Protein AF-A0A969JUG1-F1 (afdb_monomer_lite)

Sequence (103 aa):
MALIDIEAARELLIAAASGHPLESELISIDAARNRVTATPVVAPMNVPPFTASAMDATPSTVQIRHSWGLRPSLCGCRAAASLASQWRAPCNRAPPRACLPGR

Secondary structure (DSSP, 8-state):
-PPPPHHHHHHHHHHHHHTS--------GGG-TTPPPSS----SS-SSSS-B-SSSB-----------PPPP---B--TT--TTS--SS---BB-TTPBPPP-

pLDDT: mean 71.19, std 19.11, range [35.69, 95.88]

Radius of gyration: 28.35 Å; chains: 1; bounding box: 54×40×75 Å

Foldseek 3Di:
DDDDDPVVVVVVVCVVVVPDDDDDDDDDPVPCPPPDDPDDDDDPADVVNADWDQAFFFDDDPDPDPDPDDDDADAEDDAPDDPPPPPPDPHGTYHTGRGDDDD

Structure (mmCIF, N/CA/C/O backbone):
data_AF-A0A969JUG1-F1
#
_entry.id   AF-A0A969JUG1-F1
#
loop_
_atom_site.group_PDB
_atom_site.id
_atom_site.type_symbol
_atom_site.label_atom_id
_atom_site.label_alt_id
_atom_site.label_comp_id
_atom_site.label_asym_id
_atom_site.label_entity_id
_atom_site.label_seq_id
_atom_site.pdbx_PDB_ins_code
_atom_site.Cartn_x
_atom_site.Cartn_y
_atom_site.Cartn_z
_atom_site.occupancy
_atom_site.B_iso_or_equiv
_atom_site.auth_seq_id
_atom_site.auth_comp_id
_atom_site.auth_asym_id
_atom_site.auth_atom_id
_atom_site.pdbx_PDB_model_num
ATOM 1 N N . MET A 1 1 ? -28.096 12.400 35.865 1.00 47.47 1 MET A N 1
ATOM 2 C CA . MET A 1 1 ? -27.248 11.951 34.742 1.00 47.47 1 MET A CA 1
ATOM 3 C C . MET A 1 1 ? -26.647 13.174 34.078 1.00 47.47 1 MET A C 1
ATOM 5 O O . MET A 1 1 ? -27.409 14.037 33.669 1.00 47.47 1 MET A O 1
ATOM 9 N N . ALA A 1 2 ? -25.320 13.281 34.036 1.00 67.19 2 ALA A N 1
ATOM 10 C CA . ALA A 1 2 ? -2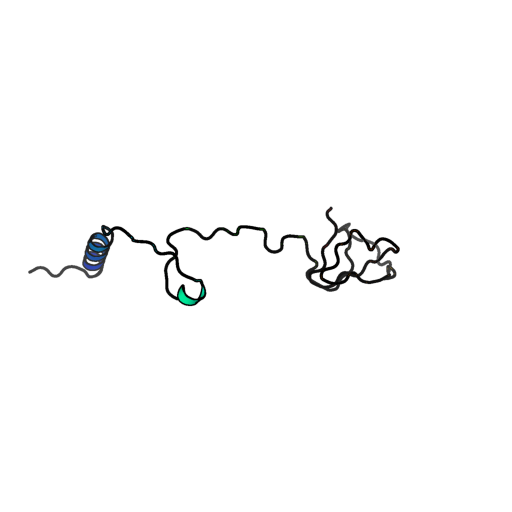4.640 14.349 33.306 1.00 67.19 2 ALA A CA 1
ATOM 11 C C . ALA A 1 2 ? -24.491 13.941 31.830 1.00 67.19 2 ALA A C 1
ATOM 13 O O . ALA A 1 2 ? -24.147 12.794 31.549 1.00 67.19 2 ALA A O 1
ATOM 14 N N . LEU A 1 3 ? -24.795 14.859 30.911 1.00 82.56 3 LEU A N 1
ATOM 15 C CA . LEU A 1 3 ? -24.582 14.683 29.473 1.00 82.56 3 LEU A CA 1
ATOM 16 C C . LEU A 1 3 ? -23.094 14.891 29.179 1.00 82.56 3 LEU A C 1
ATOM 18 O O . LEU A 1 3 ? -22.521 15.887 29.621 1.00 82.56 3 LEU A O 1
ATOM 22 N N . ILE A 1 4 ? -22.475 13.945 28.476 1.00 88.06 4 ILE A N 1
ATOM 23 C CA . ILE A 1 4 ? -21.074 14.057 28.059 1.00 88.06 4 ILE A CA 1
ATOM 24 C C . ILE A 1 4 ? -20.996 14.816 26.732 1.00 88.06 4 ILE A C 1
ATOM 26 O O . ILE A 1 4 ? -21.915 14.726 25.916 1.00 88.06 4 ILE A O 1
ATOM 30 N N . ASP A 1 5 ? -19.908 15.553 26.522 1.00 93.62 5 ASP A N 1
ATOM 31 C CA . ASP A 1 5 ? -19.640 16.213 25.244 1.00 93.62 5 ASP A CA 1
ATOM 32 C C . ASP A 1 5 ? -19.375 15.185 24.130 1.00 93.62 5 ASP A C 1
ATOM 34 O O . ASP A 1 5 ? -18.882 14.084 24.388 1.00 93.62 5 ASP A O 1
ATOM 38 N N . ILE A 1 6 ? -19.708 15.533 22.886 1.00 93.12 6 ILE A N 1
ATOM 39 C CA . ILE A 1 6 ? -19.630 14.610 21.743 1.00 93.12 6 ILE A CA 1
ATOM 40 C C . ILE A 1 6 ? -18.183 14.184 21.476 1.00 93.12 6 ILE A C 1
ATOM 42 O O . ILE A 1 6 ? -17.942 13.016 21.165 1.00 93.12 6 ILE A O 1
ATOM 46 N N . GLU A 1 7 ? -17.216 15.091 21.628 1.00 93.62 7 GLU A N 1
ATOM 47 C CA . GLU A 1 7 ? -15.809 14.753 21.402 1.00 93.62 7 GLU A CA 1
ATOM 48 C C . GLU A 1 7 ? -15.292 13.806 22.491 1.00 93.62 7 GLU A C 1
ATOM 50 O O . GLU A 1 7 ? -14.694 12.774 22.184 1.00 93.62 7 GLU A O 1
ATOM 55 N N . ALA A 1 8 ? -15.657 14.069 23.751 1.00 90.75 8 ALA A N 1
ATOM 56 C CA . ALA A 1 8 ? -15.368 13.169 24.865 1.00 90.75 8 ALA A CA 1
ATOM 57 C C . ALA A 1 8 ? -16.015 11.783 24.668 1.00 90.75 8 ALA A C 1
ATOM 59 O O . ALA A 1 8 ? -15.397 10.757 24.951 1.00 90.75 8 ALA A O 1
ATOM 60 N N . ALA A 1 9 ? -17.240 11.725 24.134 1.00 92.38 9 ALA A N 1
ATOM 61 C CA . ALA A 1 9 ? -17.902 10.466 23.795 1.00 92.38 9 ALA A CA 1
ATOM 62 C C . ALA A 1 9 ? -17.140 9.685 22.718 1.00 92.38 9 ALA A C 1
ATOM 64 O O . ALA A 1 9 ? -16.957 8.472 22.829 1.00 92.38 9 ALA A O 1
ATOM 65 N N . ARG A 1 10 ? -16.685 10.380 21.673 1.00 93.06 10 ARG A N 1
ATOM 66 C CA . ARG A 1 10 ? -15.958 9.785 20.551 1.00 93.06 10 ARG A CA 1
ATOM 67 C C . ARG A 1 10 ? -14.612 9.217 20.989 1.00 93.06 10 ARG A C 1
ATOM 69 O O . ARG A 1 10 ? -14.287 8.098 20.598 1.00 93.06 10 ARG A O 1
ATOM 76 N N . GLU A 1 11 ? -13.852 9.943 21.802 1.00 92.06 11 GLU A N 1
ATOM 77 C CA . GLU A 1 11 ? -12.566 9.464 22.321 1.00 92.06 11 GLU A CA 1
ATOM 78 C C . GLU A 1 11 ? -12.726 8.189 23.153 1.00 92.06 11 GLU A C 1
ATOM 80 O O . GLU A 1 11 ? -11.986 7.227 22.948 1.00 92.06 11 GLU A O 1
ATOM 85 N N . LEU A 1 12 ? -13.742 8.133 24.020 1.00 90.62 12 LEU A N 1
ATOM 86 C CA . LEU A 1 12 ? -14.041 6.938 24.813 1.00 90.62 12 LEU A CA 1
ATOM 87 C C . LEU A 1 12 ? -14.408 5.733 23.933 1.00 90.62 12 LEU A C 1
ATOM 89 O O . LEU A 1 12 ? -13.966 4.615 24.202 1.00 90.62 12 LEU A O 1
ATOM 93 N N . LEU A 1 13 ? -15.177 5.950 22.862 1.00 90.44 13 LEU A N 1
ATOM 94 C CA . LEU A 1 13 ? -15.547 4.891 21.919 1.00 90.44 13 LEU A CA 1
ATOM 95 C C . LEU A 1 13 ? -14.350 4.387 21.103 1.00 90.44 13 LEU A C 1
ATOM 97 O O . LEU A 1 13 ? -14.206 3.180 20.909 1.00 90.44 13 LEU A O 1
ATOM 101 N N . ILE A 1 14 ? -13.469 5.285 20.656 1.00 90.75 14 ILE A N 1
ATOM 102 C CA . ILE A 1 14 ? -12.236 4.908 19.951 1.00 90.75 14 ILE A CA 1
ATOM 103 C C . ILE A 1 14 ? -11.312 4.130 20.890 1.00 90.75 14 ILE A C 1
ATOM 105 O O . ILE A 1 14 ? -10.792 3.084 20.503 1.00 90.75 14 ILE A O 1
ATOM 109 N N . ALA A 1 15 ? -11.147 4.599 22.131 1.00 88.44 15 ALA A N 1
ATOM 110 C CA . ALA A 1 15 ? -10.335 3.921 23.134 1.00 88.44 15 ALA A CA 1
ATOM 111 C C . ALA A 1 15 ? -10.836 2.488 23.374 1.00 88.44 15 ALA A C 1
ATOM 113 O O . ALA A 1 15 ? -10.041 1.549 23.339 1.00 88.44 15 ALA A O 1
ATOM 114 N N . ALA A 1 16 ? -12.153 2.303 23.508 1.00 87.38 16 ALA A N 1
ATOM 115 C CA . ALA A 1 16 ? -12.763 0.984 23.662 1.00 87.38 16 ALA A CA 1
ATOM 116 C C . ALA A 1 16 ? -12.539 0.067 22.443 1.00 87.38 16 ALA A C 1
ATOM 118 O O . ALA A 1 16 ? -12.267 -1.120 22.612 1.00 87.38 16 ALA A O 1
ATOM 119 N N . ALA A 1 17 ? -12.614 0.605 21.222 1.00 83.00 17 ALA A N 1
ATOM 120 C CA . ALA A 1 17 ? -12.432 -0.168 19.991 1.00 83.00 17 ALA A CA 1
ATOM 121 C C . ALA A 1 17 ? -10.961 -0.519 19.699 1.00 83.00 17 ALA A C 1
ATOM 123 O O . ALA A 1 17 ? -10.673 -1.545 19.086 1.00 83.00 17 ALA A O 1
ATOM 124 N N . SER A 1 18 ? -10.020 0.318 20.141 1.00 78.81 18 SER A N 1
ATOM 125 C CA . SER A 1 18 ? -8.594 0.185 19.810 1.00 78.81 18 SER A CA 1
ATOM 126 C C . SER A 1 18 ? -7.886 -1.011 20.465 1.00 78.81 18 SER A C 1
ATOM 128 O O . SER A 1 18 ? -6.800 -1.387 20.036 1.00 78.81 18 SER A O 1
ATOM 130 N N . GLY A 1 19 ? -8.494 -1.631 21.482 1.00 75.62 19 GLY A N 1
ATOM 131 C CA . GLY A 1 19 ? -7.923 -2.769 22.211 1.00 75.62 19 GLY A CA 1
ATOM 132 C C . GLY A 1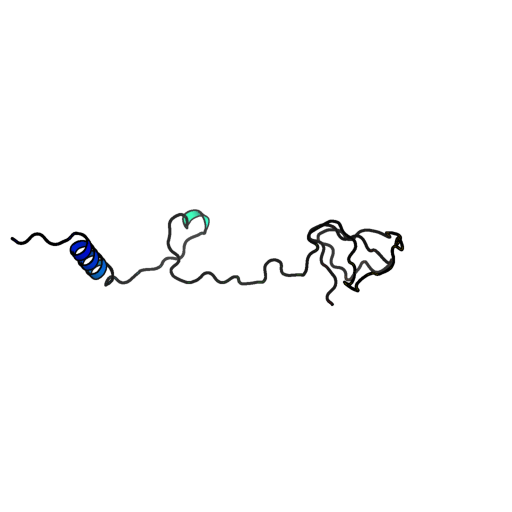 19 ? -8.144 -4.144 21.570 1.00 75.62 19 GLY A C 1
ATOM 133 O O . GLY A 1 19 ? -7.800 -5.151 22.187 1.00 75.62 19 GLY A O 1
ATOM 134 N N . HIS A 1 20 ? -8.771 -4.232 20.395 1.00 77.19 20 HIS A N 1
ATOM 135 C CA . HIS A 1 20 ? -9.063 -5.519 19.758 1.00 77.19 20 HIS A CA 1
ATOM 136 C C . HIS A 1 20 ? -7.900 -5.989 18.873 1.00 77.19 20 HIS A C 1
ATOM 138 O O . HIS A 1 20 ? -7.376 -5.192 18.090 1.00 77.19 20 HIS A O 1
ATOM 144 N N . PRO A 1 21 ? -7.487 -7.269 18.967 1.00 79.44 21 PRO A N 1
ATOM 145 C CA . PRO A 1 21 ? -6.463 -7.812 18.085 1.00 79.44 21 PRO A CA 1
ATOM 146 C C . PRO A 1 21 ? -6.947 -7.737 16.634 1.00 79.44 21 PRO A C 1
ATOM 148 O O . PRO A 1 21 ? -8.058 -8.156 16.305 1.00 79.44 21 PRO A O 1
ATOM 151 N N . LEU A 1 22 ? -6.116 -7.151 15.776 1.00 84.00 22 LEU A N 1
ATOM 152 C CA . LEU A 1 22 ? -6.398 -7.019 14.353 1.00 84.00 22 LEU A CA 1
ATOM 153 C C . LEU A 1 22 ? -5.967 -8.308 13.652 1.00 84.00 22 LEU A C 1
ATOM 155 O O . LEU A 1 22 ? -4.775 -8.578 13.516 1.00 84.00 22 LEU A O 1
ATOM 159 N N . GLU A 1 23 ? -6.942 -9.090 13.204 1.00 88.75 23 GLU A N 1
ATOM 160 C CA . GLU A 1 23 ? -6.698 -10.261 12.364 1.00 88.75 23 GLU A CA 1
ATOM 161 C C . GLU A 1 23 ? -6.371 -9.836 10.927 1.00 88.75 23 GLU A C 1
ATOM 163 O O . GLU A 1 23 ? -6.899 -8.845 10.413 1.00 88.75 23 GLU A O 1
ATOM 168 N N . SER A 1 24 ? -5.502 -10.598 10.262 1.00 92.19 24 SER A N 1
ATOM 169 C CA . SER A 1 24 ? -5.112 -10.341 8.873 1.00 92.19 24 SER A CA 1
ATOM 170 C C . SER A 1 24 ? -5.333 -11.574 8.006 1.00 92.19 24 SER A C 1
ATOM 172 O O . SER A 1 24 ? -5.099 -12.701 8.433 1.00 92.19 24 SER A O 1
ATOM 174 N N . GLU A 1 25 ? -5.780 -11.350 6.774 1.00 92.19 25 GLU A N 1
ATOM 175 C CA . GLU A 1 25 ? -6.033 -12.397 5.787 1.00 92.19 25 GLU A CA 1
ATOM 176 C C . GLU A 1 25 ? -5.340 -12.062 4.460 1.00 92.19 25 GLU A C 1
ATOM 178 O O . GLU A 1 25 ? -5.198 -10.894 4.088 1.00 92.19 25 GLU A O 1
ATOM 183 N N . LEU A 1 26 ? -4.900 -13.096 3.738 1.00 94.31 26 LEU A N 1
ATOM 184 C CA . LEU A 1 26 ? -4.364 -12.956 2.385 1.00 94.31 26 LEU A CA 1
ATOM 185 C C . LEU A 1 26 ? -5.503 -13.101 1.379 1.00 94.31 26 LEU A C 1
ATOM 187 O O . LEU A 1 26 ? -6.163 -14.136 1.319 1.00 94.31 26 LEU A O 1
ATOM 191 N N . ILE A 1 27 ? -5.709 -12.067 0.568 1.00 94.12 27 ILE A N 1
ATOM 192 C CA . ILE A 1 27 ? -6.794 -11.989 -0.413 1.00 94.12 27 ILE A CA 1
ATOM 193 C C . ILE A 1 27 ? -6.198 -11.676 -1.790 1.00 94.12 27 ILE A C 1
ATOM 195 O O . ILE A 1 27 ? -5.156 -11.025 -1.895 1.00 94.12 27 ILE A O 1
ATOM 199 N N . SER A 1 28 ? -6.862 -12.116 -2.861 1.00 95.38 28 SER A N 1
ATOM 200 C CA . SER A 1 28 ? -6.545 -11.663 -4.218 1.00 95.38 28 SER A CA 1
ATOM 201 C C . SER A 1 28 ? -6.817 -10.162 -4.398 1.00 95.38 28 SER A C 1
ATOM 203 O O . SER A 1 28 ? -7.678 -9.576 -3.740 1.00 95.38 28 SER A O 1
ATOM 205 N N . ILE A 1 29 ? -6.105 -9.532 -5.337 1.00 93.62 29 ILE A N 1
ATOM 206 C CA . ILE A 1 29 ? -6.211 -8.086 -5.608 1.00 93.62 29 ILE A CA 1
ATOM 207 C C . ILE A 1 29 ? -7.633 -7.694 -6.038 1.00 93.62 29 ILE A C 1
ATOM 209 O O . ILE A 1 29 ? -8.132 -6.644 -5.633 1.00 93.62 29 ILE A O 1
ATOM 213 N N . ASP A 1 30 ? -8.317 -8.552 -6.796 1.00 95.88 30 ASP A N 1
ATOM 214 C CA . ASP A 1 30 ? -9.670 -8.275 -7.293 1.00 95.88 30 ASP A CA 1
ATOM 215 C C . ASP A 1 30 ? -10.705 -8.159 -6.163 1.00 95.88 30 ASP A C 1
ATOM 217 O O . ASP A 1 30 ? -11.649 -7.371 -6.254 1.00 95.88 30 ASP A O 1
ATOM 221 N N . ALA A 1 31 ? -10.503 -8.896 -5.068 1.00 92.50 31 ALA A N 1
ATOM 222 C CA . ALA A 1 31 ? -11.358 -8.871 -3.883 1.00 92.50 31 ALA A CA 1
ATOM 223 C C . ALA A 1 31 ? -10.842 -7.928 -2.776 1.00 92.50 31 ALA A C 1
ATOM 225 O O . ALA A 1 31 ? -11.497 -7.769 -1.747 1.00 92.50 31 ALA A O 1
ATOM 226 N N . ALA A 1 32 ? -9.706 -7.254 -2.987 1.00 92.81 32 ALA A N 1
ATOM 227 C CA . ALA A 1 32 ? -9.102 -6.344 -2.012 1.00 92.81 32 ALA A CA 1
ATOM 228 C C . ALA A 1 32 ? -9.750 -4.941 -1.972 1.00 92.81 32 ALA A C 1
ATOM 230 O O . ALA A 1 32 ? -9.349 -4.089 -1.176 1.00 92.81 32 ALA A O 1
ATOM 231 N N . ARG A 1 33 ? -10.756 -4.664 -2.817 1.00 93.38 33 ARG A N 1
ATOM 232 C CA . ARG A 1 33 ? -11.453 -3.366 -2.841 1.00 93.38 33 ARG A CA 1
ATOM 233 C C . ARG A 1 33 ? -12.093 -3.071 -1.474 1.00 93.38 33 ARG A C 1
ATOM 235 O O . ARG A 1 33 ? -12.782 -3.917 -0.916 1.00 93.38 33 ARG A O 1
ATOM 242 N N . ASN A 1 34 ? -11.905 -1.847 -0.971 1.00 93.62 34 ASN A N 1
ATOM 243 C CA . ASN A 1 34 ? -12.391 -1.369 0.336 1.00 93.62 34 ASN A CA 1
ATOM 244 C C . ASN A 1 34 ? -11.794 -2.088 1.565 1.00 93.62 34 ASN A C 1
ATOM 246 O O . ASN A 1 34 ? -12.368 -2.014 2.651 1.00 93.62 34 ASN A O 1
ATOM 250 N N . ARG A 1 35 ? -10.650 -2.768 1.426 1.00 92.44 35 ARG A N 1
ATOM 251 C CA . ARG A 1 35 ? -9.891 -3.326 2.556 1.00 92.44 35 ARG A CA 1
ATOM 252 C C . ARG A 1 35 ? -8.706 -2.429 2.922 1.00 92.44 35 ARG A C 1
ATOM 254 O O . ARG A 1 35 ? -8.205 -1.677 2.088 1.00 92.44 35 ARG A O 1
ATOM 261 N N . VAL A 1 36 ? -8.265 -2.521 4.176 1.00 91.56 36 VAL A N 1
ATOM 262 C CA . VAL A 1 36 ? -7.088 -1.805 4.689 1.00 91.56 36 VAL A CA 1
ATOM 263 C C . VAL A 1 36 ? -5.893 -2.748 4.680 1.00 91.56 36 VAL A C 1
ATOM 265 O O . VAL A 1 36 ? -5.994 -3.901 5.092 1.00 91.56 36 VAL A O 1
ATOM 268 N N . THR A 1 37 ? -4.754 -2.261 4.199 1.00 92.94 37 THR A N 1
ATOM 269 C CA . THR A 1 37 ? -3.506 -3.023 4.183 1.00 92.94 37 THR A CA 1
ATOM 270 C C . THR A 1 37 ? -2.965 -3.184 5.599 1.00 92.94 37 THR A C 1
ATOM 272 O O . THR A 1 37 ? -2.723 -2.187 6.277 1.00 92.94 37 THR A O 1
ATOM 275 N N . ALA A 1 38 ? -2.729 -4.426 6.023 1.00 92.25 38 ALA A N 1
ATOM 276 C CA . ALA A 1 38 ? -2.125 -4.714 7.324 1.00 92.25 38 ALA A CA 1
ATOM 277 C C . ALA A 1 38 ? -0.642 -4.301 7.390 1.00 92.25 38 ALA A C 1
ATOM 279 O O . ALA A 1 38 ? -0.147 -3.906 8.442 1.00 92.25 38 ALA A O 1
ATOM 280 N N . THR A 1 39 ? 0.068 -4.370 6.261 1.00 92.06 39 THR A N 1
ATOM 281 C CA . THR A 1 39 ? 1.490 -4.028 6.137 1.00 92.06 39 THR A CA 1
ATOM 282 C C . THR A 1 39 ? 1.715 -3.030 4.999 1.00 92.06 39 THR A C 1
ATOM 284 O O . THR A 1 39 ? 0.909 -2.962 4.065 1.00 92.06 39 THR A O 1
ATOM 287 N N . PRO A 1 40 ? 2.793 -2.225 5.050 1.00 93.44 40 PRO A N 1
ATOM 288 C CA . PRO A 1 40 ? 3.117 -1.302 3.969 1.00 93.44 40 PRO A CA 1
ATOM 289 C C . PRO A 1 40 ? 3.442 -2.058 2.673 1.00 93.44 40 PRO A C 1
ATOM 291 O O . PRO A 1 40 ? 4.200 -3.028 2.674 1.00 93.44 40 PRO A O 1
ATOM 294 N N . VAL A 1 41 ? 2.899 -1.581 1.550 1.00 92.62 41 VAL A N 1
ATOM 295 C CA . VAL A 1 41 ? 3.160 -2.155 0.223 1.00 92.62 41 VAL A CA 1
ATOM 296 C C . VAL A 1 41 ? 4.482 -1.613 -0.313 1.00 92.62 41 VAL A C 1
ATOM 298 O O . VAL A 1 41 ? 4.605 -0.423 -0.600 1.00 92.62 41 VAL A O 1
ATOM 301 N N . VAL A 1 42 ? 5.470 -2.493 -0.466 1.00 93.75 42 VAL A N 1
ATOM 302 C CA . VAL A 1 42 ? 6.793 -2.158 -1.009 1.00 93.75 42 VAL A CA 1
ATOM 303 C C . VAL A 1 42 ? 6.904 -2.689 -2.434 1.00 93.75 42 VAL A C 1
ATOM 305 O O . VAL A 1 42 ? 6.613 -3.856 -2.695 1.00 93.75 42 VAL A O 1
ATOM 308 N N . ALA A 1 43 ? 7.330 -1.836 -3.367 1.00 91.69 43 ALA A N 1
ATOM 309 C CA . ALA A 1 43 ? 7.562 -2.257 -4.742 1.00 91.69 43 ALA A CA 1
ATOM 310 C C . ALA A 1 43 ? 8.767 -3.218 -4.801 1.00 91.69 43 ALA A C 1
ATOM 312 O O . ALA A 1 43 ? 9.848 -2.856 -4.334 1.00 91.69 43 ALA A O 1
ATOM 313 N N . PRO A 1 44 ? 8.631 -4.416 -5.399 1.00 92.69 44 PRO A N 1
ATOM 314 C CA . PRO A 1 44 ? 9.723 -5.389 -5.457 1.00 92.69 44 PRO A CA 1
ATOM 315 C C . PRO A 1 44 ? 10.812 -5.007 -6.470 1.00 92.69 44 PRO A C 1
ATOM 317 O O . PRO A 1 44 ? 11.881 -5.610 -6.491 1.00 92.69 44 PRO A O 1
ATOM 320 N N . MET A 1 45 ? 10.538 -4.039 -7.347 1.00 92.00 45 MET A N 1
ATOM 321 C CA . MET A 1 45 ? 11.443 -3.614 -8.407 1.00 92.00 45 MET A CA 1
ATOM 322 C C . MET A 1 45 ? 11.196 -2.160 -8.803 1.00 92.00 45 MET A C 1
ATOM 324 O O . MET A 1 45 ? 10.109 -1.620 -8.596 1.00 92.00 45 MET A O 1
ATOM 328 N N . ASN A 1 46 ? 12.196 -1.551 -9.439 1.00 88.44 46 ASN A N 1
ATOM 329 C CA . ASN A 1 46 ? 12.052 -0.230 -10.038 1.00 88.44 46 ASN A CA 1
ATOM 330 C C . ASN A 1 46 ? 11.076 -0.285 -11.218 1.00 88.44 46 ASN A C 1
ATOM 332 O O . ASN A 1 46 ? 11.185 -1.145 -12.095 1.00 88.44 46 ASN A O 1
ATOM 336 N N . VAL A 1 47 ? 10.142 0.663 -11.249 1.00 87.00 47 VAL A N 1
ATOM 337 C CA . VAL A 1 47 ? 9.178 0.826 -12.338 1.00 87.00 47 VAL A CA 1
ATOM 338 C C . VAL A 1 47 ? 9.270 2.271 -12.840 1.00 87.00 47 VAL A C 1
ATOM 340 O O . VAL A 1 47 ? 8.821 3.175 -12.137 1.00 87.00 47 VAL A O 1
ATOM 343 N N . PRO A 1 48 ? 9.839 2.520 -14.037 1.00 85.75 48 PRO A N 1
ATOM 344 C CA . PRO A 1 48 ? 10.412 1.551 -14.979 1.00 85.75 48 PRO A CA 1
ATOM 345 C C . PRO A 1 48 ? 11.764 0.965 -14.509 1.00 85.75 48 PRO A C 1
ATOM 347 O O . PRO A 1 48 ? 12.508 1.633 -13.793 1.00 85.75 48 PRO A O 1
ATOM 350 N N . PRO A 1 49 ? 12.125 -0.259 -14.942 1.00 82.12 49 PRO A N 1
ATOM 351 C CA . PRO A 1 49 ? 13.368 -0.918 -14.521 1.00 82.12 49 PRO A CA 1
ATOM 352 C C . PRO A 1 49 ? 14.629 -0.372 -15.209 1.00 82.12 49 PRO A C 1
ATOM 354 O O . PRO A 1 49 ? 15.742 -0.708 -14.815 1.00 82.12 49 PRO A O 1
ATOM 357 N N . PHE A 1 50 ? 14.472 0.454 -16.244 1.00 83.31 50 PHE A N 1
ATOM 358 C CA . PHE A 1 50 ? 15.558 1.053 -17.014 1.00 83.31 50 PHE A CA 1
ATOM 359 C C . PHE A 1 50 ? 15.236 2.507 -17.364 1.00 83.31 50 PHE A C 1
ATOM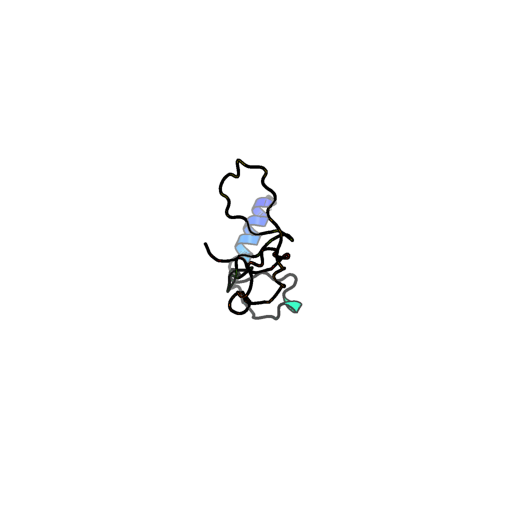 361 O O . PHE A 1 50 ? 14.077 2.929 -17.357 1.00 83.31 50 PHE A O 1
ATOM 368 N N . THR A 1 51 ? 16.267 3.272 -17.726 1.00 80.31 51 THR A N 1
ATOM 369 C CA . THR A 1 51 ? 16.099 4.632 -18.242 1.00 80.31 51 THR A CA 1
ATOM 370 C C . THR A 1 51 ? 15.444 4.572 -19.617 1.00 80.31 51 THR A C 1
ATOM 372 O O . THR A 1 51 ? 16.016 4.034 -20.564 1.00 80.31 51 THR A O 1
ATOM 375 N N . ALA A 1 52 ? 14.235 5.110 -19.729 1.00 75.56 52 ALA A N 1
ATOM 376 C CA . ALA A 1 52 ? 13.446 5.067 -20.950 1.00 75.56 52 ALA A CA 1
ATOM 377 C C . ALA A 1 52 ? 13.272 6.469 -21.546 1.00 75.56 52 ALA A C 1
ATOM 379 O O . ALA A 1 52 ? 13.130 7.443 -20.806 1.00 75.56 52 ALA A O 1
ATOM 380 N N . SER A 1 53 ? 13.247 6.578 -22.878 1.00 74.88 53 SER A N 1
ATOM 381 C CA . SER A 1 53 ? 12.882 7.843 -23.527 1.00 74.88 53 SER A CA 1
ATOM 382 C C . SER A 1 53 ? 11.402 8.149 -23.289 1.00 74.88 53 SER A C 1
ATOM 384 O O . SER A 1 53 ? 10.549 7.285 -23.496 1.00 74.88 53 SER A O 1
ATOM 386 N N . ALA A 1 54 ? 11.078 9.376 -22.879 1.00 76.31 54 ALA A N 1
ATOM 387 C CA . ALA A 1 54 ? 9.690 9.814 -22.707 1.00 76.31 54 ALA A CA 1
ATOM 388 C C . ALA A 1 54 ? 9.004 10.156 -24.044 1.00 76.31 54 ALA A C 1
ATOM 390 O O . ALA A 1 54 ? 7.783 10.089 -24.143 1.00 76.31 54 ALA A O 1
ATOM 391 N N . MET A 1 55 ? 9.784 10.510 -25.069 1.00 75.69 55 MET A N 1
ATOM 392 C CA . MET A 1 55 ? 9.307 10.972 -26.377 1.00 75.69 55 MET A CA 1
ATOM 393 C C . MET A 1 55 ? 10.090 10.321 -27.52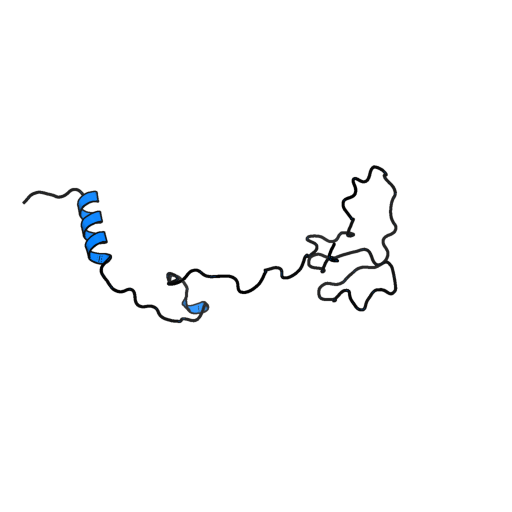1 1.00 75.69 55 MET A C 1
ATOM 395 O O . MET A 1 55 ? 11.172 9.770 -27.307 1.00 75.69 55 MET A O 1
ATOM 399 N N . ASP A 1 56 ? 9.561 10.445 -28.740 1.00 70.81 56 ASP A N 1
ATOM 400 C CA . ASP A 1 56 ? 10.299 10.190 -29.977 1.00 70.81 56 ASP A CA 1
ATOM 401 C C . ASP A 1 56 ? 11.371 11.270 -30.164 1.00 70.81 56 ASP A C 1
ATOM 403 O O . ASP A 1 56 ? 11.108 12.343 -30.706 1.00 70.81 56 ASP A O 1
ATOM 407 N N . ALA A 1 57 ? 12.590 11.015 -29.702 1.00 64.19 57 ALA A N 1
ATOM 408 C CA . ALA A 1 57 ? 13.671 11.989 -29.763 1.00 64.19 57 ALA A CA 1
ATOM 409 C C . ALA A 1 57 ? 15.004 11.318 -30.070 1.00 64.19 57 ALA A C 1
ATOM 411 O O . ALA A 1 57 ? 15.185 10.111 -29.903 1.00 64.19 57 ALA A O 1
ATOM 412 N N . THR A 1 58 ? 15.964 12.112 -30.530 1.00 66.38 58 THR A N 1
ATOM 413 C CA . THR A 1 58 ? 17.344 11.646 -30.611 1.00 66.38 58 THR A CA 1
ATOM 414 C C . THR A 1 58 ? 18.017 11.819 -29.254 1.00 66.38 58 THR A C 1
ATOM 416 O O . THR A 1 58 ? 17.984 12.942 -28.742 1.00 66.38 58 THR A O 1
ATOM 419 N N . PRO A 1 59 ? 18.639 10.784 -28.658 1.00 62.38 59 PRO A N 1
ATOM 420 C CA . PRO A 1 59 ? 19.334 10.952 -27.395 1.00 62.38 59 PRO A CA 1
ATOM 421 C C . PRO A 1 59 ? 20.518 11.895 -27.615 1.00 62.38 59 PRO A C 1
ATOM 423 O O . PRO A 1 59 ? 21.442 11.611 -28.379 1.00 62.38 59 PRO A O 1
ATOM 426 N N . SER A 1 60 ? 20.470 13.057 -26.975 1.00 62.72 60 SER A N 1
ATOM 427 C CA . SER A 1 60 ? 21.578 14.003 -26.933 1.00 62.72 60 SER A CA 1
ATOM 428 C C . SER A 1 60 ? 22.193 13.984 -25.542 1.00 62.72 60 SER A C 1
ATOM 430 O O . SER A 1 60 ? 21.485 14.188 -24.556 1.00 62.72 60 SER A O 1
ATOM 432 N N . THR A 1 61 ? 23.510 13.808 -25.447 1.00 58.94 61 THR A N 1
ATOM 433 C CA . THR A 1 61 ? 24.243 14.167 -24.230 1.00 58.94 61 THR A CA 1
ATOM 434 C C . THR A 1 61 ? 23.998 15.653 -23.972 1.00 58.94 61 THR A C 1
ATOM 436 O O . THR A 1 61 ? 24.243 16.467 -24.864 1.00 58.94 61 THR A O 1
ATOM 439 N N . VAL A 1 62 ? 23.489 16.012 -22.788 1.00 53.25 62 VAL A N 1
ATOM 440 C CA . VAL A 1 62 ? 23.315 17.414 -22.374 1.00 53.25 62 VAL A CA 1
ATOM 441 C C . VAL A 1 62 ? 24.703 18.018 -22.140 1.00 53.25 62 VAL A C 1
ATOM 443 O O . VAL A 1 62 ? 25.211 18.077 -21.028 1.00 53.25 62 VAL A O 1
ATOM 446 N N . GLN A 1 63 ? 25.351 18.397 -23.232 1.00 51.62 63 GLN A N 1
ATOM 447 C CA . GLN A 1 63 ? 26.370 19.431 -23.294 1.00 51.62 63 GLN A CA 1
ATOM 448 C C . GLN A 1 63 ? 25.627 20.660 -23.815 1.00 51.62 63 GLN A C 1
ATOM 450 O O . GLN A 1 63 ? 24.922 20.552 -24.821 1.00 51.62 63 GLN A O 1
ATOM 455 N N . ILE A 1 64 ? 25.713 21.790 -23.113 1.00 45.19 64 ILE A N 1
ATOM 456 C CA . ILE A 1 64 ? 25.057 23.040 -23.515 1.00 45.19 64 ILE A CA 1
ATOM 457 C C . ILE A 1 64 ? 25.495 23.348 -24.954 1.00 45.19 64 ILE A C 1
ATOM 459 O O . ILE A 1 64 ? 26.659 23.635 -25.227 1.00 45.19 64 ILE A O 1
ATOM 463 N N . ARG A 1 65 ? 24.579 23.179 -25.909 1.00 46.28 65 ARG A N 1
ATOM 464 C CA . ARG A 1 65 ? 24.897 23.220 -27.335 1.00 46.28 65 ARG A CA 1
ATOM 465 C C . ARG A 1 65 ? 24.811 24.667 -27.808 1.00 46.28 65 ARG A C 1
ATOM 467 O O . ARG A 1 65 ? 23.730 25.157 -28.098 1.00 46.28 65 ARG A O 1
ATOM 474 N N . HIS A 1 66 ? 25.955 25.341 -27.895 1.00 51.22 66 HIS A N 1
ATOM 475 C CA . HIS A 1 66 ? 26.056 26.719 -28.401 1.00 51.22 66 HIS A CA 1
ATOM 476 C C . HIS A 1 66 ? 26.045 26.826 -29.939 1.00 51.22 66 HIS A C 1
ATOM 478 O O . HIS A 1 66 ? 26.212 27.918 -30.474 1.00 51.22 66 HIS A O 1
ATOM 484 N N . SER A 1 67 ? 25.860 25.726 -30.679 1.00 55.78 67 SER A N 1
ATOM 485 C CA . SER A 1 67 ? 25.887 25.744 -32.147 1.00 55.78 67 SER A CA 1
ATOM 486 C C . SER A 1 67 ? 24.666 25.072 -32.785 1.00 55.78 67 SER A C 1
ATOM 488 O O . SER A 1 67 ? 24.329 23.914 -32.521 1.00 55.78 67 SER A O 1
ATOM 490 N N . TRP A 1 68 ? 24.021 25.821 -33.681 1.00 46.41 68 TRP A N 1
ATOM 491 C CA . TRP A 1 68 ? 22.820 25.465 -34.448 1.00 46.41 68 TRP A CA 1
ATOM 492 C C . TRP A 1 68 ? 23.121 24.546 -35.650 1.00 46.41 68 TRP A C 1
ATOM 494 O O . TRP A 1 68 ? 22.590 24.726 -36.741 1.00 46.41 68 TRP A O 1
ATOM 504 N N . GLY A 1 69 ? 24.005 23.560 -35.482 1.00 51.22 69 GLY A N 1
ATOM 505 C CA . GLY A 1 69 ? 24.324 22.594 -36.539 1.00 51.22 69 GLY A CA 1
ATOM 506 C C . GLY A 1 69 ? 23.332 21.428 -36.575 1.00 51.22 69 GLY A C 1
ATOM 507 O O . GLY A 1 69 ? 23.265 20.650 -35.615 1.00 51.22 69 GLY A O 1
ATOM 508 N N . LEU A 1 70 ? 22.591 21.275 -37.679 1.00 48.62 70 LEU A N 1
ATOM 509 C CA . LEU A 1 70 ? 21.726 20.116 -37.944 1.00 48.62 70 LEU A CA 1
ATOM 510 C C . LEU A 1 70 ? 22.564 18.825 -37.983 1.00 48.62 70 LEU A C 1
ATOM 512 O O . LEU A 1 70 ? 23.572 18.754 -38.684 1.00 48.62 70 LEU A O 1
ATOM 516 N N . ARG A 1 71 ? 22.152 17.789 -37.237 1.00 56.56 71 ARG A N 1
ATOM 517 C CA . ARG A 1 71 ? 22.733 16.440 -37.349 1.00 56.56 71 ARG A CA 1
ATOM 518 C C . ARG A 1 71 ? 21.827 15.566 -38.221 1.00 56.56 71 ARG A C 1
ATOM 520 O O . ARG A 1 71 ? 20.621 15.557 -37.975 1.00 56.56 71 ARG A O 1
ATOM 527 N N . PRO A 1 72 ? 22.372 14.787 -39.167 1.00 48.25 72 PRO A N 1
ATOM 528 C CA . PRO A 1 72 ? 21.576 13.825 -39.918 1.00 48.25 72 PRO A CA 1
ATOM 529 C C . PRO A 1 72 ? 21.057 12.714 -38.992 1.00 48.25 72 PRO A C 1
ATOM 531 O O . PRO A 1 72 ? 21.810 12.133 -38.206 1.00 48.25 72 PRO A O 1
ATOM 534 N N . SER A 1 73 ? 19.757 12.418 -39.077 1.00 50.00 73 SER A N 1
ATOM 535 C CA . SER A 1 73 ? 19.141 11.287 -38.384 1.00 50.00 73 SER A CA 1
ATOM 536 C C . SER A 1 73 ? 19.359 10.011 -39.195 1.00 50.00 73 SER A C 1
ATOM 538 O O . SER A 1 73 ? 18.779 9.846 -40.266 1.00 50.00 73 SER A O 1
ATOM 540 N N . LEU A 1 74 ? 20.173 9.097 -38.683 1.00 49.97 74 LEU A N 1
ATOM 541 C CA . LEU A 1 74 ? 20.338 7.749 -39.223 1.00 49.97 74 LEU A CA 1
ATOM 542 C C . LEU A 1 74 ? 19.568 6.810 -38.278 1.00 49.97 74 LEU A C 1
ATOM 544 O O . LEU A 1 74 ? 19.752 6.942 -37.079 1.00 49.97 74 LEU A O 1
ATOM 548 N N . CYS A 1 75 ? 18.653 5.990 -38.816 1.00 48.03 75 CYS A N 1
ATOM 549 C CA . CYS A 1 75 ? 17.820 4.905 -38.235 1.00 48.03 75 CYS A CA 1
ATOM 550 C C . CYS A 1 75 ? 17.269 4.965 -36.777 1.00 48.03 75 CYS A C 1
ATOM 552 O O . CYS A 1 75 ? 17.860 5.522 -35.855 1.00 48.03 75 CYS A O 1
ATOM 554 N N . GLY A 1 76 ? 16.112 4.324 -36.550 1.00 48.09 76 GLY A N 1
ATOM 555 C CA . GLY A 1 76 ? 15.407 4.315 -35.257 1.00 48.09 76 GLY A CA 1
ATOM 556 C C . GLY A 1 76 ? 15.544 3.029 -34.432 1.00 48.09 76 GLY A C 1
ATOM 557 O O . GLY A 1 76 ? 15.458 1.931 -34.974 1.00 48.09 76 GLY A O 1
ATOM 558 N N . CYS A 1 77 ? 15.700 3.171 -33.115 1.00 53.06 77 CYS A N 1
ATOM 559 C CA . CYS A 1 77 ? 15.513 2.116 -32.119 1.00 53.06 77 CYS A CA 1
ATOM 560 C C . CYS A 1 77 ? 14.027 1.711 -32.073 1.00 53.06 77 CYS A C 1
ATOM 562 O O . CYS A 1 77 ? 13.157 2.550 -32.280 1.00 53.06 77 CYS A O 1
ATOM 564 N N . ARG A 1 78 ? 13.696 0.444 -31.796 1.00 52.56 78 ARG A N 1
ATOM 565 C CA . ARG A 1 78 ? 12.300 -0.009 -31.609 1.00 52.56 78 ARG A CA 1
ATOM 566 C C . ARG A 1 78 ? 12.023 -0.305 -30.137 1.00 52.56 78 ARG A C 1
ATOM 568 O O . ARG A 1 78 ? 12.917 -0.754 -29.422 1.00 52.56 78 ARG A O 1
ATOM 575 N N . ALA A 1 79 ? 10.784 -0.091 -29.696 1.00 49.31 79 ALA A N 1
ATOM 576 C CA . ALA A 1 79 ? 10.334 -0.533 -28.378 1.00 49.31 79 ALA A CA 1
ATOM 577 C C . ALA A 1 79 ? 10.577 -2.052 -28.217 1.00 49.31 79 ALA A C 1
ATOM 579 O O . ALA A 1 79 ? 10.347 -2.809 -29.157 1.00 49.31 79 ALA A O 1
ATOM 580 N N . ALA A 1 80 ? 11.065 -2.472 -27.044 1.00 51.84 80 ALA A N 1
ATOM 581 C CA . ALA A 1 80 ? 11.443 -3.850 -26.678 1.00 51.84 80 ALA A CA 1
ATOM 582 C C . ALA A 1 80 ? 12.724 -4.449 -27.306 1.00 51.84 80 ALA A C 1
ATOM 584 O O . ALA A 1 80 ? 13.072 -5.584 -26.984 1.00 51.84 80 ALA A O 1
ATOM 585 N N . ALA A 1 81 ? 13.480 -3.720 -28.134 1.00 50.88 81 ALA A N 1
ATOM 586 C CA . ALA A 1 81 ? 14.787 -4.199 -28.589 1.00 50.88 81 ALA A CA 1
ATOM 587 C C . ALA A 1 81 ? 15.884 -3.900 -27.549 1.00 50.88 81 ALA A C 1
ATOM 589 O O . ALA A 1 81 ? 16.105 -2.740 -27.195 1.00 50.88 81 ALA A O 1
ATOM 590 N N . SER A 1 82 ? 16.605 -4.929 -27.084 1.00 49.88 82 SER A N 1
ATOM 591 C CA . SER A 1 82 ? 17.839 -4.720 -26.320 1.00 49.88 82 SER A CA 1
ATOM 592 C C . SER A 1 82 ? 18.925 -4.168 -27.252 1.00 49.88 82 SER A C 1
ATOM 594 O O . SER A 1 82 ? 19.154 -4.663 -28.356 1.00 49.88 82 SER A O 1
ATOM 596 N N . LEU A 1 83 ? 19.594 -3.104 -26.810 1.00 50.34 83 LEU A N 1
ATOM 597 C CA . LEU A 1 83 ? 20.590 -2.353 -27.586 1.00 50.34 83 LEU A CA 1
ATOM 598 C C . LEU A 1 83 ? 21.866 -3.147 -27.929 1.00 50.34 83 LEU A C 1
ATOM 600 O O . LEU A 1 83 ? 22.716 -2.631 -28.649 1.00 50.34 83 LEU A O 1
ATOM 604 N N . ALA A 1 84 ? 22.014 -4.384 -27.445 1.00 47.06 84 ALA A N 1
ATOM 605 C CA . ALA A 1 84 ? 23.243 -5.163 -27.588 1.00 47.06 84 ALA A CA 1
ATOM 606 C C . ALA A 1 84 ? 23.491 -5.695 -29.014 1.00 47.06 84 ALA A C 1
ATOM 608 O O . ALA A 1 84 ? 24.640 -5.896 -29.389 1.00 47.06 84 ALA A O 1
ATOM 609 N N . SER A 1 85 ? 22.454 -5.907 -29.834 1.00 42.66 85 SER A N 1
ATOM 610 C CA . SER A 1 85 ? 22.594 -6.586 -31.137 1.00 42.66 85 SER A CA 1
ATOM 611 C C . SER A 1 85 ? 22.483 -5.682 -32.374 1.00 42.66 85 SER A C 1
ATOM 613 O O . SER A 1 85 ? 22.632 -6.172 -33.491 1.00 42.66 85 SER A O 1
ATOM 615 N N . GLN A 1 86 ? 22.247 -4.373 -32.217 1.00 44.78 86 GLN A N 1
ATOM 616 C CA . GLN A 1 86 ? 21.921 -3.474 -33.344 1.00 44.78 86 GLN A CA 1
ATOM 617 C C . GLN A 1 86 ? 22.980 -2.417 -33.685 1.00 44.78 86 GLN A C 1
ATOM 619 O O . GLN A 1 86 ? 22.763 -1.607 -34.586 1.00 44.78 86 GLN A O 1
ATOM 624 N N . TRP A 1 87 ? 24.162 -2.450 -33.064 1.00 40.91 87 TRP A N 1
ATOM 625 C CA . TRP A 1 87 ? 25.275 -1.574 -33.451 1.00 40.91 87 TRP A CA 1
ATOM 626 C C . TRP A 1 87 ? 25.984 -2.076 -34.723 1.00 40.91 87 TRP A C 1
ATOM 628 O O . TRP A 1 87 ? 27.140 -2.485 -34.711 1.00 40.91 87 TRP A O 1
ATOM 638 N N . ARG A 1 88 ? 25.277 -2.014 -35.857 1.00 37.25 88 ARG A N 1
ATOM 639 C CA . ARG A 1 88 ? 25.866 -1.900 -37.204 1.00 37.25 88 ARG A CA 1
ATOM 640 C C . ARG A 1 88 ? 25.238 -0.720 -37.955 1.00 37.25 88 ARG A C 1
ATOM 642 O O . ARG A 1 88 ? 24.738 -0.886 -39.056 1.00 37.25 88 ARG A O 1
ATOM 649 N N . ALA A 1 89 ? 25.207 0.450 -37.319 1.00 35.69 89 ALA A N 1
ATOM 650 C CA . ALA A 1 89 ? 25.113 1.800 -37.900 1.00 35.69 89 ALA A CA 1
ATOM 651 C C . ALA A 1 89 ? 24.854 2.807 -36.756 1.00 35.69 89 ALA A C 1
ATOM 653 O O . ALA A 1 89 ? 24.293 2.412 -35.732 1.00 35.69 89 ALA A O 1
ATOM 654 N N . PRO 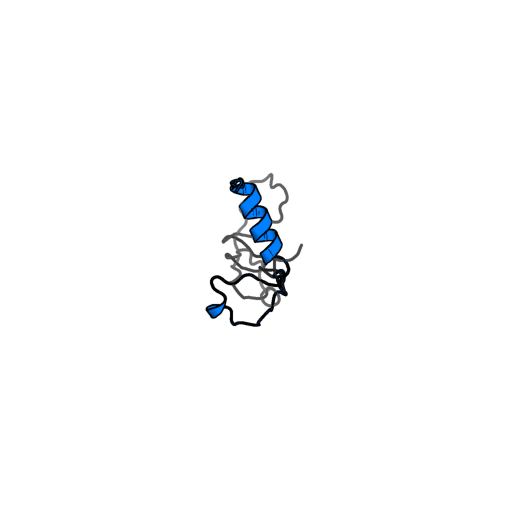A 1 90 ? 25.242 4.091 -36.888 1.00 45.97 90 PRO A N 1
ATOM 655 C CA . PRO A 1 90 ? 24.986 5.118 -35.876 1.00 45.97 90 PRO A CA 1
ATOM 656 C C . PRO A 1 90 ? 23.499 5.511 -35.872 1.00 45.97 90 PRO A C 1
ATOM 658 O O . PRO A 1 90 ? 23.108 6.528 -36.438 1.00 45.97 90 PRO A O 1
ATOM 661 N N . CYS A 1 91 ? 22.659 4.672 -35.271 1.00 50.44 91 CYS A N 1
ATOM 662 C CA . CYS A 1 91 ? 21.210 4.839 -35.227 1.00 50.44 91 CYS A CA 1
ATOM 663 C C . CYS A 1 91 ? 20.806 5.730 -34.036 1.00 50.44 91 CYS A C 1
ATOM 665 O O . CYS A 1 91 ? 21.003 5.337 -32.890 1.00 50.44 91 CYS A O 1
ATOM 667 N N . ASN A 1 92 ? 20.266 6.930 -34.283 1.00 56.28 92 ASN A N 1
ATOM 668 C CA . ASN A 1 92 ? 20.067 7.970 -33.262 1.00 56.28 92 ASN A CA 1
ATOM 669 C C . ASN A 1 92 ? 18.601 8.296 -32.945 1.00 56.28 92 ASN A C 1
ATOM 671 O O . ASN A 1 92 ? 18.387 9.248 -32.215 1.00 56.28 92 ASN A O 1
ATOM 675 N N . ARG A 1 93 ? 17.572 7.611 -33.461 1.00 50.94 93 ARG A N 1
ATOM 676 C CA . ARG A 1 93 ? 16.165 7.962 -33.143 1.00 50.94 93 ARG A CA 1
ATOM 677 C C . ARG A 1 93 ? 15.562 6.987 -32.128 1.00 50.94 93 ARG A C 1
ATOM 679 O O . ARG A 1 93 ? 15.452 5.810 -32.433 1.00 50.94 93 ARG A O 1
ATOM 686 N N . ALA A 1 94 ? 15.151 7.445 -30.948 1.00 56.09 94 ALA A N 1
ATOM 687 C CA . ALA A 1 94 ? 14.574 6.595 -29.905 1.00 56.09 94 ALA A CA 1
ATOM 688 C C . ALA A 1 94 ? 13.076 6.895 -29.718 1.00 56.09 94 ALA A C 1
ATOM 690 O O . ALA A 1 94 ? 12.747 8.045 -29.434 1.00 56.09 94 ALA A O 1
ATOM 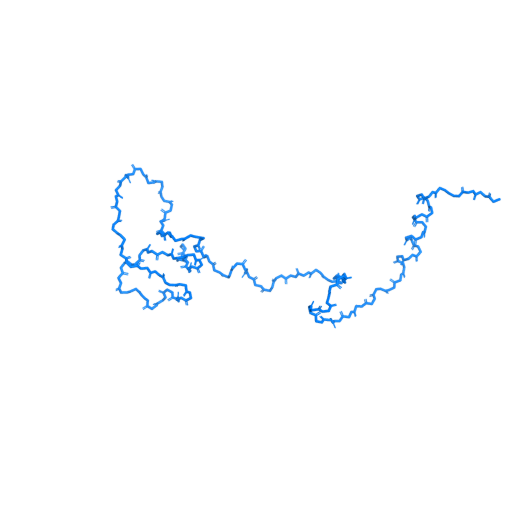691 N N . PRO A 1 95 ? 12.176 5.904 -29.860 1.00 61.72 95 PRO A N 1
ATOM 692 C CA . PRO A 1 95 ? 10.758 6.078 -29.592 1.00 61.72 95 PRO A CA 1
ATOM 693 C C . PRO A 1 95 ? 10.439 6.110 -28.097 1.00 61.72 95 PRO A C 1
ATOM 695 O O . PRO A 1 95 ? 11.280 5.703 -27.284 1.00 61.72 95 PRO A O 1
ATOM 698 N N . PRO A 1 96 ? 9.233 6.558 -27.697 1.00 59.66 96 PRO A N 1
ATOM 699 C CA . PRO A 1 96 ? 8.821 6.504 -26.304 1.00 59.66 96 PRO A CA 1
ATOM 700 C C . PRO A 1 96 ? 8.935 5.069 -25.778 1.00 59.66 96 PRO A C 1
ATOM 702 O O . PRO A 1 96 ? 8.565 4.104 -26.448 1.00 59.66 96 PRO A O 1
ATOM 705 N N . ARG A 1 97 ? 9.458 4.937 -24.557 1.00 62.19 97 ARG A N 1
ATOM 706 C CA . ARG A 1 97 ? 9.758 3.673 -23.864 1.00 62.19 97 ARG A CA 1
ATOM 707 C C . ARG A 1 97 ? 10.933 2.862 -24.425 1.00 62.19 97 ARG A C 1
ATOM 709 O O . ARG A 1 97 ? 11.180 1.763 -23.934 1.00 62.19 97 ARG A O 1
ATOM 716 N N . ALA A 1 98 ? 11.689 3.378 -25.398 1.00 64.81 98 ALA A N 1
ATOM 717 C CA . ALA A 1 98 ? 12.955 2.759 -25.784 1.00 64.81 98 ALA A CA 1
ATOM 718 C C . ALA A 1 98 ? 13.996 2.904 -24.665 1.00 64.81 98 ALA A C 1
ATOM 720 O O . ALA A 1 98 ? 14.103 3.969 -24.050 1.00 64.81 98 ALA A O 1
ATOM 721 N N . CYS A 1 99 ? 14.767 1.842 -24.423 1.00 58.81 99 CYS A N 1
ATOM 722 C CA . CYS A 1 99 ? 15.887 1.867 -23.489 1.00 58.81 99 CYS A CA 1
ATOM 723 C C . CYS A 1 99 ? 16.926 2.898 -23.951 1.00 58.81 99 CYS A C 1
ATOM 725 O O . CYS A 1 99 ? 17.325 2.897 -25.115 1.00 58.81 99 CYS A O 1
ATOM 727 N N . LEU A 1 100 ? 17.365 3.766 -23.045 1.00 61.75 100 LEU A N 1
ATOM 728 C CA . LEU A 1 100 ? 18.463 4.699 -23.277 1.00 61.75 100 LEU A CA 1
ATOM 729 C C . LEU A 1 100 ? 19.787 4.073 -22.809 1.00 61.75 100 LEU A C 1
ATOM 731 O O . LEU A 1 100 ? 19.784 3.303 -21.845 1.00 61.75 100 LEU A O 1
ATOM 735 N N . PRO A 1 101 ? 20.918 4.371 -23.475 1.00 56.16 101 PRO A N 1
ATOM 736 C CA . PRO A 1 101 ? 22.222 3.906 -23.019 1.00 56.16 101 PRO A CA 1
ATOM 737 C C . PRO A 1 101 ? 22.543 4.490 -21.637 1.00 56.16 101 PRO A C 1
ATOM 739 O O . PRO A 1 101 ? 22.265 5.663 -21.369 1.00 56.16 101 PRO A O 1
ATOM 742 N N . GLY A 1 102 ? 23.121 3.657 -20.768 1.00 55.94 102 GLY A N 1
ATOM 743 C CA . GLY A 1 102 ? 23.695 4.104 -19.501 1.00 55.94 102 GLY A CA 1
ATOM 744 C C . GLY A 1 102 ? 24.805 5.127 -19.752 1.00 55.94 102 GLY A C 1
ATOM 745 O O . GLY A 1 102 ? 25.484 5.054 -20.778 1.00 55.94 102 GLY A O 1
ATOM 746 N N . ARG A 1 103 ? 24.921 6.108 -18.853 1.00 44.56 103 ARG A N 1
ATOM 747 C CA . ARG A 1 103 ? 25.993 7.112 -18.883 1.00 44.56 103 ARG A CA 1
ATOM 748 C C . ARG A 1 103 ? 27.362 6.486 -18.666 1.00 44.56 103 ARG A C 1
ATOM 750 O O . ARG A 1 103 ? 27.425 5.510 -17.887 1.00 44.56 103 ARG A O 1
#